Protein AF-M4BHN6-F1 (afdb_monomer)

Foldseek 3Di:
DCVVVVVVVPDDDDDDDDDDDDDDDPPPDPPPCDPVNVVVVVVVVVVVVVVVVPPPDDLVVVLVLLVQLVVLLVLLVVQCVVPVPPCVRSVVSVVSNVVSVVVCVVVVVPVVCVVSVVVSVSVVSVD

Nearest PDB structures (foldseek):
  4cb9-assembly1_A  TM=8.812E-01  e=2.058E-02  Homo sapiens

Sequence (127 aa):
MESHFERVLAAPVAAKRPAASTLAPLAAKQPRVSSKAIAAKISAVVDGAEEQEGDALDARSLKSMANSLLKEVQRNALDREKHADDPLKFLESELALNLQLERWQQVAAKPELFGVMMELQTFSLLC

Organism: Hyaloperonospora arabidopsidis (strain Emoy2) (NCBI:txid559515)

pLDDT: mean 74.32, std 20.21, range [36.03, 95.38]

Secondary structure (DSSP, 8-state):
--HHHHHHHS------------------------HHHHHHHHHHHHHHHHHHHTS---HHHHHHHHHHHHHHHHHHHHHHHHTTT-HHHHHHHHHHHHHHHHHHGGGGG-GGGHHHHHHTTTHHHH-

Structure (mmCIF, N/CA/C/O backbone):
data_AF-M4BHN6-F1
#
_entry.id   AF-M4BHN6-F1
#
loop_
_atom_site.group_PDB
_atom_site.id
_atom_site.type_symbol
_atom_site.label_atom_id
_atom_site.label_alt_id
_atom_site.label_comp_id
_atom_site.label_asym_id
_atom_site.label_entity_id
_atom_site.label_seq_id
_atom_site.pdbx_PDB_ins_code
_atom_site.Cartn_x
_atom_site.Cartn_y
_atom_site.Cartn_z
_atom_site.occupancy
_atom_site.B_iso_or_equiv
_atom_site.auth_seq_id
_atom_site.auth_comp_id
_atom_site.auth_asym_id
_atom_site.auth_atom_id
_atom_site.pdbx_PDB_model_num
ATOM 1 N N . MET A 1 1 ? 53.047 -27.800 7.309 1.00 56.94 1 MET A N 1
ATOM 2 C CA . MET A 1 1 ? 53.341 -26.453 6.759 1.00 56.94 1 MET A CA 1
ATOM 3 C C . MET A 1 1 ? 53.104 -25.413 7.864 1.00 56.94 1 MET A C 1
ATOM 5 O O . MET A 1 1 ? 52.568 -24.349 7.601 1.00 56.94 1 MET A O 1
ATOM 9 N N . GLU A 1 2 ? 53.510 -25.712 9.109 1.00 56.59 2 GLU A N 1
ATOM 10 C CA . GLU A 1 2 ? 53.208 -24.897 10.303 1.00 56.59 2 GLU A CA 1
ATOM 11 C C . GLU A 1 2 ? 54.453 -24.291 10.985 1.00 56.59 2 GLU A C 1
ATOM 13 O O . GLU A 1 2 ? 54.331 -23.442 11.861 1.00 56.59 2 GLU A O 1
ATOM 18 N N . SER A 1 3 ? 55.669 -24.637 10.555 1.00 56.50 3 SER A N 1
ATOM 19 C CA . SER A 1 3 ? 56.920 -24.197 11.202 1.00 56.50 3 SER A CA 1
ATOM 20 C C . SER A 1 3 ? 57.285 -22.723 10.974 1.00 56.50 3 SER A C 1
ATOM 22 O O . SER A 1 3 ? 58.109 -22.168 11.700 1.00 56.50 3 SER A O 1
ATOM 24 N N . HIS A 1 4 ? 56.682 -22.063 9.983 1.00 57.81 4 HIS A N 1
ATOM 25 C CA . HIS A 1 4 ? 56.886 -20.631 9.744 1.00 57.81 4 HIS A CA 1
ATOM 26 C C . HIS A 1 4 ? 56.031 -19.762 10.680 1.00 57.81 4 HIS A C 1
ATOM 28 O O . HIS A 1 4 ? 56.466 -18.691 11.097 1.00 57.81 4 HIS A O 1
ATOM 34 N N . PHE A 1 5 ? 54.832 -20.227 11.043 1.00 54.47 5 PHE A N 1
ATOM 35 C CA . PHE A 1 5 ? 53.883 -19.451 11.844 1.00 54.47 5 PHE A CA 1
ATOM 36 C C . PHE A 1 5 ? 54.288 -19.373 13.319 1.00 54.47 5 PHE A C 1
ATOM 38 O O . PHE A 1 5 ? 54.205 -18.299 13.912 1.00 54.47 5 PHE A O 1
ATOM 45 N N . GLU A 1 6 ? 54.840 -20.446 13.893 1.00 60.78 6 GLU A N 1
ATOM 46 C CA . GLU A 1 6 ? 55.351 -20.398 15.272 1.00 60.78 6 GLU A CA 1
ATOM 47 C C . GLU A 1 6 ? 56.575 -19.484 15.423 1.00 60.78 6 GLU A C 1
AT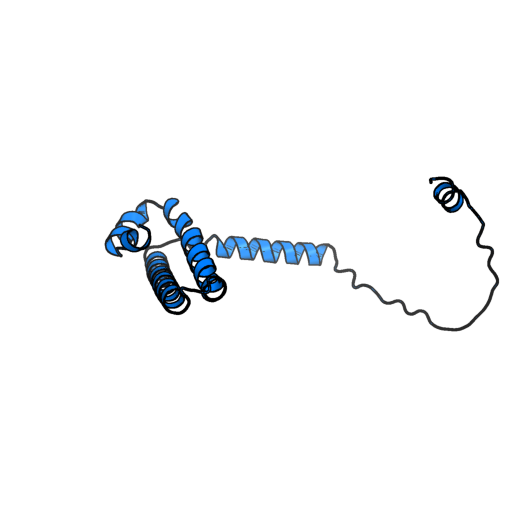OM 49 O O . GLU A 1 6 ? 56.749 -18.820 16.445 1.00 60.78 6 GLU A O 1
ATOM 54 N N . ARG A 1 7 ? 57.387 -19.357 14.367 1.00 58.00 7 ARG A N 1
ATOM 55 C CA . ARG A 1 7 ? 58.572 -18.489 14.357 1.00 58.00 7 ARG A CA 1
ATOM 56 C C . ARG A 1 7 ? 58.227 -16.996 14.361 1.00 58.00 7 ARG A C 1
ATOM 58 O O . ARG A 1 7 ? 59.039 -16.192 14.809 1.00 58.00 7 ARG A O 1
ATOM 65 N N . VAL A 1 8 ? 57.033 -16.630 13.891 1.00 58.69 8 VAL A N 1
ATOM 66 C CA . VAL A 1 8 ? 56.526 -15.247 13.919 1.00 58.69 8 VAL A CA 1
ATOM 67 C C . VAL A 1 8 ? 55.900 -14.910 15.277 1.00 58.69 8 VAL A C 1
ATOM 69 O O . VAL A 1 8 ? 56.012 -13.775 15.730 1.00 58.69 8 VAL A O 1
ATOM 72 N N . LEU A 1 9 ? 55.289 -15.885 15.958 1.00 56.91 9 LEU A N 1
ATOM 73 C CA . LEU A 1 9 ? 54.601 -15.665 17.237 1.00 56.91 9 LEU A CA 1
ATOM 74 C C . LEU A 1 9 ? 55.526 -15.742 18.465 1.00 56.91 9 LEU A C 1
ATOM 76 O O . LEU A 1 9 ? 55.196 -15.184 19.508 1.00 56.91 9 LEU A O 1
ATOM 80 N N . ALA A 1 10 ? 56.691 -16.386 18.350 1.00 56.16 10 ALA A N 1
ATOM 81 C CA . ALA A 1 10 ? 57.614 -16.615 19.466 1.00 56.16 10 ALA A CA 1
ATOM 82 C C . ALA A 1 10 ? 58.798 -15.626 19.560 1.00 56.16 10 ALA A C 1
ATOM 84 O O . ALA A 1 10 ? 59.755 -15.900 20.283 1.00 56.16 10 ALA A O 1
ATOM 85 N N . ALA A 1 11 ? 58.779 -14.488 18.855 1.00 45.50 11 ALA A N 1
ATOM 86 C CA . ALA A 1 11 ? 59.871 -13.506 18.889 1.00 45.50 11 ALA A CA 1
ATOM 87 C C . ALA A 1 11 ? 59.534 -12.263 19.748 1.00 45.50 11 ALA A C 1
ATOM 89 O O . ALA A 1 11 ? 58.906 -11.328 19.250 1.00 45.50 11 ALA A O 1
ATOM 90 N N . PRO A 1 12 ? 59.981 -12.189 21.019 1.00 50.91 12 PRO A N 1
ATOM 91 C CA . PRO A 1 12 ? 59.943 -10.968 21.815 1.00 50.91 12 PRO A CA 1
ATOM 92 C C . PRO A 1 12 ? 61.301 -10.255 21.766 1.00 50.91 12 PRO A C 1
ATOM 94 O O . PRO A 1 12 ? 62.272 -10.737 22.343 1.00 50.91 12 PRO A O 1
ATOM 97 N N . VAL A 1 13 ? 61.393 -9.077 21.136 1.00 45.00 13 VAL A N 1
ATOM 98 C CA . VAL A 1 13 ? 62.582 -8.215 21.285 1.00 45.00 13 VAL A CA 1
ATOM 99 C C . VAL A 1 13 ? 62.195 -6.739 21.394 1.00 45.00 13 VAL A C 1
ATOM 101 O O . VAL A 1 13 ? 61.989 -6.032 20.414 1.00 45.00 13 VAL A O 1
ATOM 104 N N . ALA A 1 14 ? 62.102 -6.309 22.653 1.00 43.28 14 ALA A N 1
ATOM 105 C CA . ALA A 1 14 ? 62.725 -5.109 23.210 1.00 43.28 14 ALA A CA 1
ATOM 106 C C . ALA A 1 14 ? 62.988 -3.928 22.250 1.00 43.28 14 ALA A C 1
ATOM 108 O O . ALA A 1 14 ? 64.061 -3.802 21.660 1.00 43.28 14 ALA A O 1
ATOM 109 N N . ALA A 1 15 ? 62.060 -2.970 22.215 1.00 40.53 15 ALA A N 1
ATOM 110 C CA . ALA A 1 15 ? 62.299 -1.654 21.629 1.00 40.53 15 ALA A CA 1
ATOM 111 C C . ALA A 1 15 ? 63.081 -0.761 22.614 1.00 40.53 15 ALA A C 1
ATOM 113 O O . ALA A 1 15 ? 62.519 -0.159 23.531 1.00 40.53 15 ALA A O 1
ATOM 114 N N . LYS A 1 16 ? 64.401 -0.673 22.419 1.00 37.72 16 LYS A N 1
ATOM 115 C CA . LYS A 1 16 ? 65.286 0.296 23.080 1.00 37.72 16 LYS A CA 1
ATOM 116 C C . LYS A 1 16 ? 65.378 1.566 22.219 1.00 37.72 16 LYS A C 1
ATOM 118 O O . LYS A 1 16 ? 65.781 1.501 21.064 1.00 37.72 16 LYS A O 1
ATOM 123 N N . ARG A 1 17 ? 64.972 2.710 22.788 1.00 36.38 17 ARG A N 1
ATOM 124 C CA . ARG A 1 17 ? 65.060 4.066 22.198 1.00 36.38 17 ARG A CA 1
ATOM 125 C C . ARG A 1 17 ? 66.496 4.437 21.791 1.00 36.38 17 ARG A C 1
ATOM 127 O O . ARG A 1 17 ? 67.427 4.101 22.524 1.00 36.38 17 ARG A O 1
ATOM 134 N N . PRO A 1 18 ? 66.632 5.315 20.785 1.00 42.06 18 PRO A N 1
ATOM 135 C CA . PRO A 1 18 ? 67.397 6.542 21.004 1.00 42.06 18 PRO A CA 1
ATOM 136 C C . PRO A 1 18 ? 66.629 7.823 20.619 1.00 42.06 18 PRO A C 1
ATOM 138 O O . PRO A 1 18 ? 65.726 7.820 19.787 1.00 42.06 18 PRO A O 1
ATOM 141 N N . ALA A 1 19 ? 66.992 8.908 21.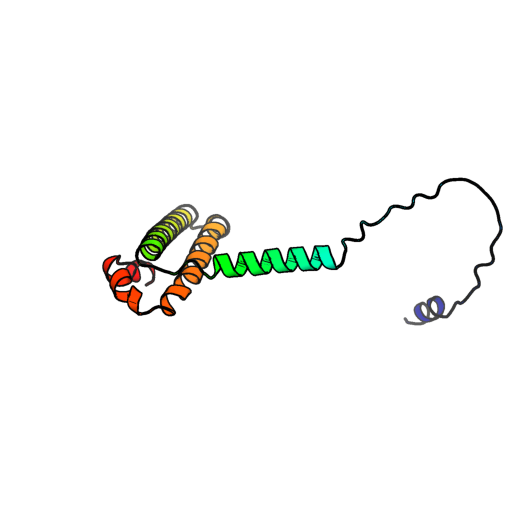309 1.00 36.91 19 ALA A N 1
ATOM 142 C CA . ALA A 1 19 ? 66.597 10.305 21.093 1.00 36.91 19 ALA A CA 1
ATOM 143 C C . ALA A 1 19 ? 67.170 10.846 19.753 1.00 36.91 19 ALA A C 1
ATOM 145 O O . ALA A 1 19 ? 68.067 10.222 19.205 1.00 36.91 19 ALA A O 1
ATOM 146 N N . ALA A 1 20 ? 66.782 11.973 19.148 1.00 36.03 20 ALA A N 1
ATOM 147 C CA . ALA A 1 20 ? 66.006 13.142 19.545 1.00 36.03 20 ALA A CA 1
ATOM 148 C C . ALA A 1 20 ? 65.489 13.872 18.278 1.00 36.03 20 ALA A C 1
ATOM 150 O O . ALA A 1 20 ? 66.093 13.756 17.218 1.00 36.03 20 ALA A O 1
ATOM 151 N N . SER A 1 21 ? 64.443 14.687 18.465 1.00 39.38 21 SER A N 1
ATOM 152 C CA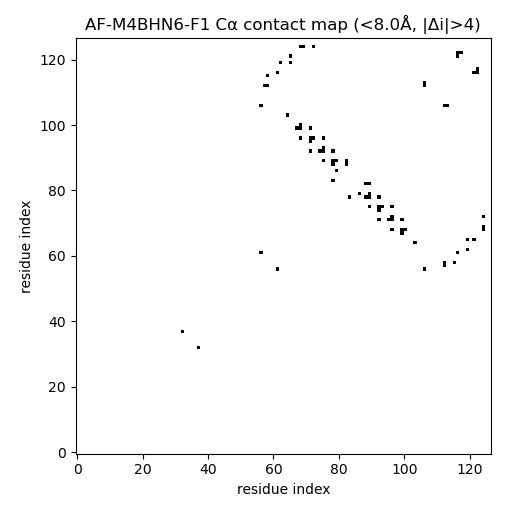 . SER A 1 21 ? 64.019 15.854 17.667 1.00 39.38 21 SER A CA 1
ATOM 153 C C . SER A 1 21 ? 63.743 15.691 16.167 1.00 39.38 21 SER A C 1
ATOM 155 O O . SER A 1 21 ? 64.665 15.595 15.364 1.00 39.38 21 SER A O 1
ATOM 157 N N . THR A 1 22 ? 62.485 15.919 15.758 1.00 36.09 22 THR A N 1
ATOM 158 C CA . THR A 1 22 ? 62.032 17.213 15.183 1.00 36.09 22 THR A CA 1
ATOM 159 C C . THR A 1 22 ? 60.574 17.099 14.669 1.00 36.09 22 THR A C 1
ATOM 161 O O . THR A 1 22 ? 60.297 16.354 13.740 1.00 36.09 22 THR A O 1
ATOM 164 N N . LEU A 1 23 ? 59.686 17.901 15.283 1.00 38.38 23 LEU A N 1
ATOM 165 C CA . LEU A 1 23 ? 58.394 18.457 14.813 1.00 38.38 23 LEU A CA 1
ATOM 166 C C . LEU A 1 23 ? 57.051 17.680 14.904 1.00 38.38 23 LEU A C 1
ATOM 168 O O . LEU A 1 23 ? 56.817 16.669 14.257 1.00 38.38 23 LEU A O 1
ATOM 172 N N . ALA A 1 24 ? 56.130 18.375 15.597 1.00 46.53 24 ALA A N 1
ATOM 173 C CA . ALA A 1 24 ? 54.665 18.442 15.468 1.00 46.53 24 ALA A CA 1
ATOM 174 C C . ALA A 1 24 ? 53.781 17.409 16.213 1.00 46.53 24 ALA A C 1
ATOM 176 O O . ALA A 1 24 ? 53.713 16.244 15.828 1.00 46.53 24 ALA A O 1
ATOM 177 N N . PRO A 1 25 ? 52.978 17.840 17.213 1.00 40.31 25 PRO A N 1
ATOM 178 C CA . PRO A 1 25 ? 51.873 17.045 17.725 1.00 40.31 25 PRO A CA 1
ATOM 179 C C . PRO A 1 25 ? 50.614 17.328 16.892 1.00 40.31 25 PRO A C 1
ATOM 181 O O . PRO A 1 25 ? 49.871 18.270 17.168 1.00 40.31 25 PRO A O 1
ATOM 184 N N . LEU A 1 26 ? 50.328 16.498 15.886 1.00 40.47 26 LEU A N 1
ATOM 185 C CA . LEU A 1 26 ? 48.987 16.445 15.294 1.00 40.47 26 LEU A CA 1
ATOM 186 C C . LEU A 1 26 ? 48.106 15.548 16.163 1.00 40.47 26 LEU A C 1
ATOM 188 O O . LEU A 1 26 ? 47.822 14.393 15.858 1.00 40.47 26 LEU A O 1
ATOM 192 N N . ALA A 1 27 ? 47.675 16.122 17.286 1.00 45.75 27 ALA A N 1
ATOM 193 C CA . ALA A 1 27 ? 46.532 15.649 18.044 1.00 45.75 27 ALA A CA 1
ATOM 194 C C . ALA A 1 27 ? 45.266 15.843 17.191 1.00 45.75 27 ALA A C 1
ATOM 196 O O . ALA A 1 27 ? 44.525 16.814 17.358 1.00 45.75 27 ALA A O 1
ATOM 197 N N . ALA A 1 28 ? 45.022 14.923 16.258 1.00 48.75 28 ALA A N 1
ATOM 198 C CA . ALA A 1 28 ? 43.737 14.803 15.588 1.00 48.75 28 ALA A CA 1
ATOM 199 C C . ALA A 1 28 ? 42.740 14.231 16.601 1.00 48.75 28 ALA A C 1
ATOM 201 O O . ALA A 1 28 ? 42.581 13.023 16.770 1.00 48.75 28 ALA A O 1
ATOM 202 N N . LYS A 1 29 ? 42.127 15.150 17.348 1.00 45.69 29 LYS A N 1
ATOM 203 C CA . LYS A 1 29 ? 40.996 14.913 18.236 1.00 45.69 29 LYS A CA 1
ATOM 204 C C . LYS A 1 29 ? 39.911 14.195 17.433 1.00 45.69 29 LYS A C 1
ATOM 206 O O . LYS A 1 29 ? 39.184 14.836 16.680 1.00 45.69 29 LYS A O 1
ATOM 211 N N . GLN A 1 30 ? 39.773 12.882 17.610 1.00 50.81 30 GLN A N 1
ATOM 212 C CA . GLN A 1 30 ? 38.486 12.251 17.347 1.00 50.81 30 GLN A CA 1
ATOM 213 C C . GLN A 1 30 ? 37.457 13.015 18.189 1.00 50.81 30 GLN A C 1
ATOM 215 O O . GLN A 1 30 ? 37.685 13.177 19.397 1.00 50.81 30 GLN A O 1
ATOM 220 N N . PRO A 1 31 ? 36.373 13.550 17.601 1.00 44.66 31 PRO A N 1
ATOM 221 C CA . PRO A 1 31 ? 35.333 14.156 18.402 1.00 44.66 31 PRO A CA 1
ATOM 222 C C . PRO A 1 31 ? 34.792 13.041 19.291 1.00 44.66 31 PRO A C 1
ATOM 224 O O . PRO A 1 31 ? 34.163 12.100 18.812 1.00 44.66 31 PRO A O 1
ATOM 227 N N . ARG A 1 32 ? 35.088 13.118 20.594 1.00 51.09 32 ARG A N 1
ATOM 228 C CA . ARG A 1 32 ? 34.364 12.372 21.619 1.00 51.09 32 ARG A CA 1
ATOM 229 C C . ARG A 1 32 ? 32.922 12.843 21.515 1.00 51.09 32 ARG A C 1
ATOM 231 O O . ARG A 1 32 ? 32.540 13.818 22.158 1.00 51.09 32 ARG A O 1
ATOM 238 N N . VAL A 1 33 ? 32.146 12.197 20.652 1.00 54.28 33 VAL A N 1
ATOM 239 C CA . VAL A 1 33 ? 30.695 12.305 20.677 1.00 54.28 33 VAL A CA 1
ATOM 240 C C . VAL A 1 33 ? 30.341 11.805 22.067 1.00 54.28 33 VAL A C 1
ATOM 242 O O . VAL A 1 33 ? 30.598 10.648 22.399 1.00 54.28 33 VAL A O 1
ATOM 245 N N . SER A 1 34 ? 29.942 12.724 22.946 1.00 62.06 34 SER A N 1
ATOM 246 C CA . SER A 1 34 ? 29.674 12.381 24.335 1.00 62.06 34 SER A CA 1
ATOM 247 C C . SER A 1 34 ? 28.634 11.264 24.344 1.00 62.06 34 SER A C 1
ATOM 249 O O . SER A 1 34 ? 27.699 11.282 23.543 1.00 62.06 34 SER A O 1
ATOM 251 N N . SER A 1 35 ? 28.780 10.280 25.230 1.00 63.75 35 SER A N 1
ATOM 252 C CA . SER A 1 35 ? 27.782 9.212 25.392 1.00 63.75 35 SER A CA 1
ATOM 253 C C . SER A 1 35 ? 26.368 9.785 25.549 1.00 63.75 35 SER A C 1
ATOM 255 O O . SER A 1 35 ? 25.409 9.226 25.032 1.00 63.75 35 SER A O 1
ATOM 257 N N . LYS A 1 36 ? 26.263 10.973 26.156 1.00 65.56 36 LYS A N 1
ATOM 258 C CA . LYS A 1 36 ? 25.044 11.778 26.262 1.00 65.56 36 LYS A CA 1
ATOM 259 C C . LYS A 1 36 ? 24.486 12.252 24.911 1.00 65.56 36 LYS A C 1
ATOM 261 O O . LYS A 1 36 ? 23.277 12.242 24.735 1.00 65.56 36 LYS A O 1
ATOM 266 N N . ALA A 1 37 ? 25.330 12.646 23.957 1.00 65.44 37 ALA A N 1
ATOM 267 C CA . ALA A 1 37 ? 24.906 13.021 22.605 1.00 65.44 37 ALA A CA 1
ATOM 268 C C . ALA A 1 37 ? 24.496 11.807 21.756 1.00 65.44 37 ALA A C 1
ATOM 270 O O . ALA A 1 37 ? 23.635 11.936 20.893 1.00 65.44 37 ALA A O 1
ATOM 271 N N . ILE A 1 38 ? 25.083 10.632 22.004 1.00 69.44 38 ILE A N 1
ATOM 272 C CA . ILE A 1 38 ? 24.642 9.376 21.378 1.00 69.44 38 ILE A CA 1
ATOM 273 C C . ILE A 1 38 ? 23.297 8.947 21.973 1.00 69.44 38 ILE A C 1
ATOM 275 O O . ILE A 1 38 ? 22.375 8.671 21.218 1.00 69.44 38 ILE A O 1
ATOM 279 N N . ALA A 1 39 ? 23.146 8.989 23.300 1.00 70.19 39 ALA A N 1
ATOM 280 C CA . ALA A 1 39 ? 21.878 8.714 23.973 1.00 70.19 39 ALA A CA 1
ATOM 281 C C . ALA A 1 39 ? 20.765 9.665 23.508 1.00 70.19 39 ALA A C 1
ATOM 283 O O . ALA A 1 39 ? 19.684 9.204 23.183 1.00 70.19 39 ALA A O 1
ATOM 284 N N . ALA A 1 40 ? 21.050 10.964 23.370 1.00 72.00 40 ALA A N 1
ATOM 285 C CA . ALA A 1 40 ? 20.084 11.936 22.856 1.00 72.00 40 ALA A CA 1
ATOM 286 C C . ALA A 1 40 ? 19.678 11.669 21.396 1.00 72.00 40 ALA A C 1
ATOM 288 O O . ALA A 1 40 ? 18.526 11.878 21.037 1.00 72.00 40 ALA A O 1
ATOM 289 N N . LYS A 1 41 ? 20.603 11.190 20.553 1.00 75.25 41 LYS A N 1
ATOM 290 C CA . LYS A 1 41 ? 20.281 10.778 19.178 1.00 75.25 41 LYS A CA 1
ATOM 291 C C . LYS A 1 41 ? 19.464 9.491 19.139 1.00 75.25 41 LYS A C 1
ATOM 293 O O . LYS A 1 41 ? 18.574 9.387 18.312 1.00 75.25 41 LYS A O 1
ATOM 298 N N . ILE A 1 42 ? 19.761 8.534 20.019 1.00 73.19 42 ILE A N 1
ATOM 299 C CA . ILE A 1 42 ? 18.980 7.300 20.146 1.00 73.19 42 ILE A CA 1
ATOM 300 C C . ILE A 1 42 ? 17.566 7.634 20.631 1.00 73.19 42 ILE A C 1
ATOM 302 O O . ILE A 1 42 ? 16.619 7.193 20.000 1.00 73.19 42 ILE A O 1
ATOM 306 N N . SER A 1 43 ? 17.416 8.470 21.663 1.00 71.38 43 SER A N 1
ATOM 307 C CA . SER A 1 43 ? 16.106 8.952 22.120 1.00 71.38 43 SER A CA 1
ATOM 308 C C . SER A 1 43 ? 15.352 9.674 21.009 1.00 71.38 43 SER A C 1
ATOM 310 O O . SER A 1 43 ? 14.225 9.311 20.741 1.00 71.38 43 SER A O 1
ATOM 312 N N . ALA A 1 44 ? 15.988 10.584 20.265 1.00 76.50 44 ALA A N 1
ATOM 313 C CA . ALA A 1 44 ? 15.323 11.270 19.154 1.00 76.50 44 ALA A CA 1
ATOM 314 C C . ALA A 1 44 ? 14.861 10.324 18.025 1.00 76.50 44 ALA A C 1
ATOM 316 O O . ALA A 1 44 ? 13.868 10.600 17.362 1.00 76.50 44 ALA A O 1
ATOM 317 N N . VAL A 1 45 ? 15.579 9.220 17.788 1.00 72.06 45 VAL A N 1
ATOM 318 C CA . VAL A 1 45 ? 15.169 8.193 16.815 1.00 72.06 45 VAL A CA 1
ATOM 319 C C . VAL A 1 45 ? 14.029 7.330 17.363 1.00 72.06 45 VAL A C 1
ATOM 321 O O . VAL A 1 45 ? 13.144 6.969 16.598 1.00 72.06 45 VAL A O 1
ATOM 324 N N . VAL A 1 46 ? 14.033 7.017 18.661 1.00 69.94 46 VAL A N 1
ATOM 325 C CA . VAL A 1 46 ? 12.957 6.263 19.327 1.00 69.94 46 VAL A CA 1
ATOM 326 C C . VAL A 1 46 ? 11.680 7.102 19.417 1.00 69.94 46 VAL A C 1
ATOM 328 O O . VAL A 1 46 ? 10.630 6.636 18.997 1.00 69.94 46 VAL A O 1
ATOM 331 N N . ASP A 1 47 ? 11.782 8.361 19.839 1.00 63.41 47 ASP A N 1
ATOM 332 C CA . ASP A 1 47 ? 10.653 9.293 19.928 1.00 63.41 47 ASP A CA 1
ATOM 333 C C . ASP A 1 47 ? 10.031 9.539 18.537 1.00 63.41 47 ASP A C 1
ATOM 335 O O . ASP A 1 47 ? 8.813 9.542 18.381 1.00 63.41 47 ASP A O 1
ATOM 339 N N . GLY A 1 48 ? 10.860 9.659 17.490 1.00 57.03 48 GLY A N 1
ATOM 340 C CA . GLY A 1 48 ? 10.377 9.758 16.109 1.00 57.03 48 GLY A CA 1
ATOM 341 C C . GLY A 1 48 ? 9.761 8.462 15.563 1.00 57.03 48 GLY A C 1
ATOM 342 O O . GLY A 1 48 ? 8.922 8.518 14.666 1.00 57.03 48 GLY A O 1
ATOM 343 N N . ALA A 1 49 ? 10.151 7.297 16.091 1.00 53.03 49 ALA A N 1
ATOM 344 C CA . ALA A 1 49 ? 9.545 6.017 15.729 1.00 53.03 49 ALA A CA 1
ATOM 345 C C . ALA A 1 49 ? 8.160 5.849 16.376 1.00 53.03 49 ALA A C 1
ATOM 347 O O . ALA A 1 49 ? 7.235 5.397 15.703 1.00 53.03 49 ALA A O 1
ATOM 348 N N . GLU A 1 50 ? 7.988 6.289 17.626 1.00 48.47 50 GLU A N 1
ATOM 349 C CA . GLU A 1 50 ? 6.690 6.286 18.316 1.00 48.47 50 GLU A CA 1
ATOM 350 C C . GLU A 1 50 ? 5.683 7.254 17.665 1.00 48.47 50 GLU A C 1
ATOM 352 O O . GLU A 1 50 ? 4.502 6.927 17.534 1.00 48.47 50 GLU A O 1
ATOM 357 N N . GLU A 1 51 ? 6.133 8.411 17.161 1.00 48.75 51 GLU A N 1
ATOM 358 C CA . GLU A 1 51 ? 5.279 9.326 16.383 1.00 48.75 51 GLU A CA 1
ATOM 359 C C . GLU A 1 51 ? 4.830 8.726 15.036 1.00 48.75 51 GLU A C 1
ATOM 361 O O . GLU A 1 51 ? 3.750 9.053 14.540 1.00 48.75 51 GLU A O 1
ATOM 366 N N . GLN A 1 52 ? 5.621 7.822 14.448 1.00 45.38 52 GLN A N 1
ATOM 367 C CA . GLN A 1 52 ? 5.303 7.172 13.173 1.00 45.38 52 GLN A CA 1
ATOM 368 C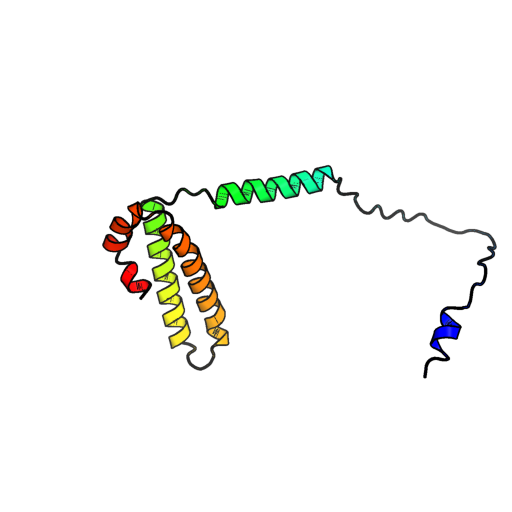 C . GLN A 1 52 ? 4.434 5.908 13.342 1.00 45.38 52 GLN A C 1
ATOM 370 O O . GLN A 1 52 ? 3.655 5.581 12.446 1.00 45.38 52 GLN A O 1
ATOM 375 N N . GLU A 1 53 ? 4.516 5.232 14.493 1.00 42.53 53 GLU A N 1
ATOM 376 C CA . GLU A 1 53 ? 3.617 4.134 14.899 1.00 42.53 53 GLU A CA 1
ATOM 377 C C . GLU A 1 53 ? 2.228 4.625 15.355 1.00 42.53 53 GLU A C 1
ATOM 379 O O . GLU A 1 53 ? 1.290 3.836 15.481 1.00 42.53 53 GLU A O 1
ATOM 384 N N . GLY A 1 54 ? 2.086 5.934 15.580 1.00 44.81 54 GLY A N 1
ATOM 385 C CA . GLY A 1 54 ? 0.923 6.554 16.208 1.00 44.81 54 GLY A CA 1
ATOM 386 C C . GLY A 1 54 ? 0.027 7.401 15.305 1.00 44.81 54 GLY A C 1
ATOM 387 O O . GLY A 1 54 ? -0.843 8.086 15.847 1.00 44.81 54 GLY A O 1
ATOM 388 N N . ASP A 1 55 ? 0.174 7.388 13.972 1.00 52.84 55 ASP A N 1
ATOM 389 C CA . ASP A 1 55 ? -0.864 7.985 13.118 1.00 52.84 55 ASP A CA 1
ATOM 390 C C . ASP A 1 55 ? -2.100 7.097 13.257 1.00 52.84 55 ASP A C 1
ATOM 392 O O . ASP A 1 55 ? -2.186 6.006 12.688 1.00 52.84 55 ASP A O 1
ATOM 396 N N . ALA A 1 56 ? -3.001 7.495 14.155 1.00 66.31 56 ALA A N 1
ATOM 397 C CA . ALA A 1 56 ? -4.157 6.714 14.533 1.00 66.31 56 ALA A CA 1
ATOM 398 C C . ALA A 1 56 ? -4.940 6.379 13.264 1.00 66.31 56 ALA A C 1
ATOM 400 O O . ALA A 1 56 ? -5.670 7.222 12.758 1.00 66.31 56 ALA A O 1
ATOM 401 N N . LEU A 1 57 ? -4.775 5.146 12.762 1.00 79.88 57 LEU A N 1
ATOM 402 C CA . LEU A 1 57 ? -5.499 4.670 11.585 1.00 79.88 57 LEU A CA 1
ATOM 403 C C . LEU A 1 57 ? -6.978 4.980 11.772 1.00 79.88 57 LEU A C 1
ATOM 405 O O . LEU A 1 57 ? -7.618 4.451 12.687 1.00 79.88 57 LEU A O 1
ATOM 409 N N . ASP A 1 58 ? -7.454 5.879 10.931 1.00 84.25 58 ASP A N 1
ATOM 410 C CA . ASP A 1 58 ? -8.784 6.457 10.903 1.00 84.25 58 ASP A CA 1
ATOM 411 C C . ASP A 1 58 ? -9.365 6.278 9.493 1.00 84.25 58 ASP A C 1
ATOM 413 O O . ASP A 1 58 ? -8.679 5.901 8.539 1.00 84.25 58 ASP A O 1
ATOM 417 N N . ALA A 1 59 ? -10.659 6.548 9.322 1.00 85.06 59 ALA A N 1
ATOM 418 C CA . ALA A 1 59 ? -11.311 6.358 8.025 1.00 85.06 59 ALA A CA 1
ATOM 419 C C . ALA A 1 59 ? -10.672 7.210 6.904 1.00 85.06 59 ALA A C 1
ATOM 421 O O . ALA A 1 59 ? -10.684 6.827 5.730 1.00 85.06 59 ALA A O 1
ATOM 422 N N . ARG A 1 60 ? -10.089 8.368 7.247 1.00 88.12 60 ARG A N 1
ATOM 423 C CA . ARG A 1 60 ? -9.461 9.277 6.283 1.00 88.12 60 ARG A CA 1
ATOM 424 C C . ARG A 1 60 ? -8.097 8.766 5.818 1.00 88.12 60 ARG A C 1
ATOM 426 O O . ARG A 1 60 ? -7.847 8.736 4.610 1.00 88.12 60 ARG A O 1
ATOM 433 N N . SER A 1 61 ? -7.231 8.368 6.743 1.00 88.88 61 SER A N 1
ATOM 434 C CA . SER A 1 61 ? -5.934 7.751 6.453 1.00 88.88 61 SER A CA 1
ATOM 435 C C . SER A 1 61 ? -6.118 6.430 5.714 1.00 88.88 61 SER A C 1
ATOM 437 O O . SER A 1 61 ? -5.416 6.213 4.728 1.00 88.88 61 SER A O 1
ATOM 439 N N . LEU A 1 62 ? -7.136 5.627 6.050 1.00 90.31 62 LEU A N 1
ATOM 440 C CA . LEU A 1 62 ? -7.473 4.411 5.303 1.00 90.31 62 LEU A CA 1
ATOM 441 C C . LEU A 1 62 ? -7.812 4.715 3.839 1.00 90.31 62 LEU A C 1
ATOM 443 O O . LEU A 1 62 ? -7.311 4.056 2.929 1.00 90.31 62 LEU A O 1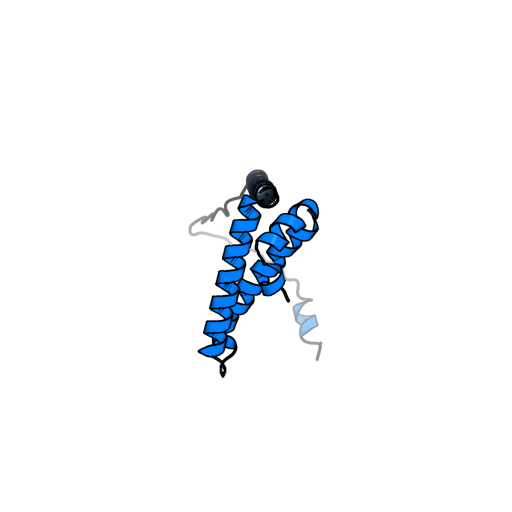
ATOM 447 N N . LYS A 1 63 ? -8.600 5.764 3.578 1.00 90.94 63 LYS A N 1
ATOM 448 C CA . LYS A 1 63 ? -8.874 6.210 2.205 1.00 90.94 63 LYS A CA 1
ATOM 449 C C . LYS A 1 63 ? -7.602 6.670 1.485 1.00 90.94 63 LYS A C 1
ATOM 451 O O . LYS A 1 63 ? -7.440 6.413 0.292 1.00 90.94 63 LYS A O 1
ATOM 456 N N . SER A 1 64 ? -6.686 7.343 2.177 1.00 91.81 64 SER A N 1
ATOM 457 C CA . SER A 1 64 ? -5.381 7.717 1.611 1.00 91.81 64 SER A CA 1
ATOM 458 C C . SER A 1 64 ? -4.529 6.486 1.271 1.00 91.81 64 SER A C 1
ATOM 460 O O . SER A 1 64 ? -3.971 6.395 0.173 1.00 91.81 64 SER A O 1
ATOM 462 N N . MET A 1 65 ? -4.496 5.499 2.170 1.00 91.81 65 MET A N 1
ATOM 463 C CA . MET A 1 65 ? -3.822 4.216 1.967 1.00 91.81 65 MET A CA 1
ATOM 464 C C . MET A 1 65 ? -4.420 3.446 0.786 1.00 91.81 65 MET A C 1
ATOM 466 O O . MET A 1 65 ? -3.669 2.889 -0.008 1.00 91.81 65 MET A O 1
ATOM 470 N N . ALA A 1 66 ? -5.746 3.479 0.612 1.00 92.25 66 ALA A N 1
ATOM 471 C CA . ALA A 1 66 ? -6.452 2.827 -0.499 1.00 92.25 66 ALA A CA 1
ATOM 472 C C . ALA A 1 66 ? -6.038 3.405 -1.848 1.00 92.25 66 ALA A C 1
ATOM 474 O O . ALA A 1 66 ? -5.667 2.675 -2.764 1.00 92.25 66 ALA A O 1
ATOM 475 N N . ASN A 1 67 ? -6.025 4.733 -1.946 1.00 92.69 67 ASN A N 1
ATOM 476 C CA . ASN A 1 67 ? -5.581 5.415 -3.156 1.00 92.69 67 ASN A CA 1
ATOM 477 C C . ASN A 1 67 ? -4.090 5.191 -3.440 1.00 92.69 67 ASN A C 1
ATOM 479 O O . ASN A 1 67 ? -3.694 5.138 -4.601 1.00 92.69 67 ASN A O 1
ATOM 483 N N . SER A 1 68 ? -3.262 5.081 -2.400 1.00 92.94 68 SER A N 1
ATOM 484 C CA . SER A 1 68 ? -1.829 4.808 -2.560 1.00 92.94 68 SER A CA 1
ATOM 485 C C . SER A 1 68 ? -1.590 3.385 -3.062 1.00 92.94 68 SER A C 1
ATOM 487 O O . SER A 1 68 ? -0.855 3.205 -4.027 1.00 92.94 68 SER A O 1
ATOM 489 N N . LEU A 1 69 ? -2.281 2.394 -2.487 1.00 93.38 69 LEU A N 1
ATOM 490 C CA . LEU A 1 69 ? -2.233 1.007 -2.949 1.00 93.38 69 LEU A CA 1
ATOM 491 C C . LEU A 1 69 ? -2.677 0.894 -4.411 1.00 93.38 69 LEU A C 1
ATOM 493 O O . LEU A 1 69 ? -1.960 0.314 -5.219 1.00 93.38 69 LEU A O 1
ATOM 497 N N . LEU A 1 70 ? -3.807 1.511 -4.774 1.00 93.25 70 LEU A N 1
ATOM 498 C CA . LEU A 1 70 ? -4.307 1.505 -6.151 1.00 93.25 70 LEU A CA 1
ATOM 499 C C . LEU A 1 70 ? -3.270 2.051 -7.145 1.00 93.25 70 LEU A C 1
ATOM 501 O O . LEU A 1 70 ? -3.075 1.472 -8.211 1.00 93.25 70 LEU A O 1
ATOM 505 N N . LYS A 1 71 ? -2.591 3.150 -6.794 1.00 94.56 71 LYS A N 1
ATOM 506 C CA . LYS A 1 71 ? -1.541 3.741 -7.633 1.00 94.56 71 LYS A CA 1
ATOM 507 C C . LYS A 1 71 ? -0.354 2.803 -7.814 1.00 94.56 71 LYS A C 1
ATOM 509 O O . LYS A 1 71 ? 0.118 2.663 -8.938 1.00 94.56 71 LYS A O 1
ATOM 514 N N . GLU A 1 72 ? 0.118 2.165 -6.744 1.00 94.50 72 GLU A N 1
ATOM 515 C CA . GLU A 1 72 ? 1.246 1.233 -6.838 1.00 94.50 72 GLU A CA 1
ATOM 516 C C . GLU A 1 72 ? 0.880 -0.031 -7.621 1.00 94.50 72 GLU A C 1
ATOM 518 O O . GLU A 1 72 ? 1.669 -0.460 -8.455 1.00 94.50 72 GLU A O 1
ATOM 523 N N . VAL A 1 73 ? -0.335 -0.570 -7.453 1.00 94.44 73 VAL A N 1
ATOM 524 C CA . VAL A 1 73 ? -0.836 -1.698 -8.262 1.00 94.44 73 VAL A CA 1
ATOM 525 C C . VAL A 1 73 ? -0.857 -1.331 -9.747 1.00 94.44 73 VAL A C 1
ATOM 527 O O . VAL A 1 73 ? -0.349 -2.078 -10.580 1.00 94.44 73 VAL A O 1
ATOM 530 N N . GLN A 1 74 ? -1.396 -0.159 -10.094 1.00 94.56 74 GLN A N 1
ATOM 531 C CA . GLN A 1 74 ? -1.438 0.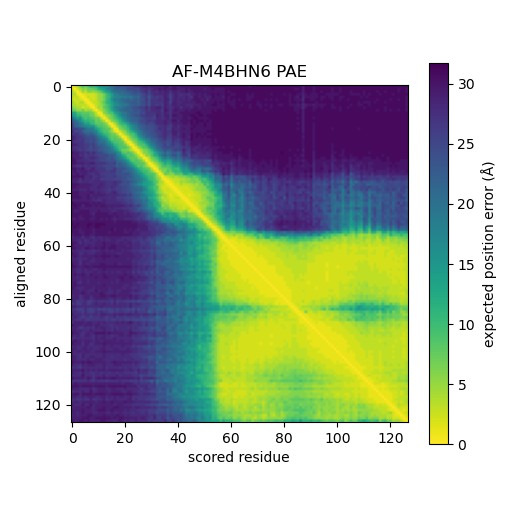312 -11.481 1.00 94.56 74 GLN A CA 1
ATOM 532 C C . GLN A 1 74 ? -0.039 0.546 -12.052 1.00 94.56 74 GLN A C 1
ATOM 534 O O . GLN A 1 74 ? 0.241 0.140 -13.179 1.00 94.56 74 GLN A O 1
ATOM 539 N N . ARG A 1 75 ? 0.852 1.181 -11.284 1.00 94.81 75 ARG A N 1
ATOM 540 C CA . ARG A 1 75 ? 2.239 1.419 -11.696 1.00 94.81 75 ARG A CA 1
ATOM 541 C C . ARG A 1 75 ? 2.972 0.104 -11.935 1.00 94.81 75 ARG A C 1
ATOM 543 O O . ARG A 1 75 ? 3.592 -0.059 -12.979 1.00 94.81 75 ARG A O 1
ATOM 550 N N . ASN A 1 76 ? 2.841 -0.841 -11.012 1.00 94.44 76 ASN A N 1
ATOM 551 C CA . ASN A 1 76 ? 3.451 -2.153 -11.130 1.00 94.44 76 ASN A CA 1
ATOM 552 C C . ASN A 1 76 ? 2.928 -2.934 -12.343 1.00 94.44 76 ASN A C 1
ATOM 554 O O . ASN A 1 76 ? 3.726 -3.463 -13.112 1.00 94.44 76 ASN A O 1
ATOM 558 N N . ALA A 1 77 ? 1.611 -2.939 -12.567 1.00 94.44 77 ALA A N 1
ATOM 559 C CA . ALA A 1 77 ? 1.011 -3.576 -13.736 1.00 94.44 77 ALA A CA 1
ATOM 560 C C . ALA A 1 77 ? 1.532 -2.972 -15.052 1.00 94.44 77 ALA A C 1
ATOM 562 O O . ALA A 1 77 ? 1.907 -3.709 -15.962 1.00 94.44 77 ALA A O 1
ATOM 563 N N . LEU A 1 78 ? 1.625 -1.640 -15.130 1.00 95.31 78 LEU A N 1
ATOM 564 C CA . LEU A 1 78 ? 2.167 -0.945 -16.300 1.00 95.31 78 LEU A CA 1
ATOM 565 C C . LEU A 1 78 ? 3.656 -1.236 -16.518 1.00 95.31 78 LEU A C 1
ATOM 567 O O . LEU A 1 78 ? 4.088 -1.387 -17.658 1.00 95.31 78 LEU A O 1
ATOM 571 N N . ASP A 1 79 ? 4.454 -1.296 -15.453 1.00 93.69 79 ASP A N 1
ATOM 572 C CA . ASP A 1 79 ? 5.887 -1.578 -15.562 1.00 93.69 79 ASP A CA 1
ATOM 573 C C . ASP A 1 79 ? 6.134 -3.040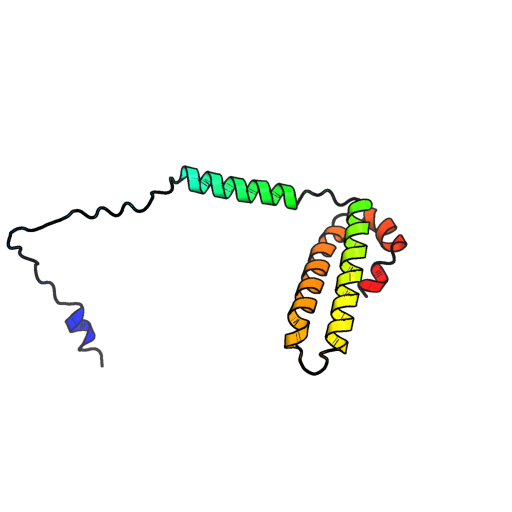 -15.965 1.00 93.69 79 ASP A C 1
ATOM 575 O O . ASP A 1 79 ? 6.997 -3.300 -16.805 1.00 93.69 79 ASP A O 1
ATOM 579 N N . ARG A 1 80 ? 5.326 -3.982 -15.456 1.00 94.06 80 ARG A N 1
ATOM 580 C CA . ARG A 1 80 ? 5.315 -5.387 -15.896 1.00 94.06 80 ARG A CA 1
ATOM 581 C C . ARG A 1 80 ? 4.934 -5.530 -17.365 1.00 94.06 80 ARG A C 1
ATOM 583 O O . ARG A 1 80 ? 5.545 -6.324 -18.069 1.00 94.06 80 ARG A O 1
ATOM 590 N N . GLU A 1 81 ? 3.958 -4.760 -17.841 1.00 93.88 81 GLU A N 1
ATOM 591 C CA . GLU A 1 81 ? 3.560 -4.765 -19.253 1.00 93.88 81 GLU A CA 1
ATOM 592 C C . GLU A 1 81 ? 4.675 -4.209 -20.152 1.00 93.88 81 GLU A C 1
ATOM 594 O O . GLU A 1 81 ? 5.007 -4.797 -21.180 1.00 93.88 81 GLU A O 1
ATOM 599 N N . LYS A 1 82 ? 5.312 -3.102 -19.747 1.00 94.75 82 LYS A N 1
ATOM 600 C CA . LYS A 1 82 ? 6.405 -2.466 -20.506 1.00 94.75 82 LYS A CA 1
ATOM 601 C C . LYS A 1 82 ? 7.700 -3.271 -20.506 1.00 94.75 82 LYS A C 1
ATOM 603 O O . LYS A 1 82 ? 8.489 -3.166 -21.446 1.00 94.75 82 LYS A O 1
ATOM 608 N N . HIS A 1 83 ? 7.967 -3.996 -19.426 1.00 93.94 83 HIS A N 1
ATOM 609 C CA . HIS A 1 83 ? 9.233 -4.679 -19.185 1.00 93.94 83 HIS A CA 1
ATOM 610 C C . HIS A 1 83 ? 9.033 -6.172 -18.902 1.00 93.94 83 HIS A C 1
ATOM 612 O O . HIS A 1 83 ? 9.724 -6.743 -18.062 1.00 93.94 83 HIS A O 1
ATOM 618 N N . ALA A 1 84 ? 8.112 -6.808 -19.633 1.00 89.38 84 ALA A N 1
ATOM 619 C CA . ALA A 1 84 ? 7.752 -8.217 -19.456 1.00 89.38 84 ALA A CA 1
ATOM 620 C C . ALA A 1 84 ? 8.956 -9.175 -19.540 1.00 89.38 84 ALA A C 1
ATOM 622 O O . ALA A 1 84 ? 9.021 -10.150 -18.795 1.00 89.38 84 ALA A O 1
ATOM 623 N N . ASP A 1 85 ? 9.929 -8.867 -20.402 1.00 92.12 85 ASP A N 1
ATOM 624 C CA . ASP A 1 85 ? 11.114 -9.704 -20.632 1.00 92.12 85 ASP A CA 1
ATOM 625 C C . ASP A 1 85 ? 12.280 -9.409 -19.670 1.00 92.12 85 ASP A C 1
ATOM 627 O O . ASP A 1 85 ? 13.288 -10.118 -19.685 1.00 92.12 85 ASP A O 1
ATOM 631 N N . ASP A 1 86 ? 12.185 -8.355 -18.851 1.00 92.38 86 ASP A N 1
ATOM 632 C CA . ASP A 1 86 ? 13.272 -7.920 -17.972 1.00 92.38 86 ASP A CA 1
ATOM 633 C C . ASP A 1 86 ? 12.766 -7.582 -16.559 1.00 92.38 86 ASP A C 1
ATOM 635 O O . ASP A 1 86 ? 12.448 -6.422 -16.263 1.00 92.38 86 ASP A O 1
ATOM 639 N N . PRO A 1 87 ? 12.724 -8.577 -15.654 1.00 90.44 87 PRO A N 1
ATOM 640 C CA . PRO A 1 87 ? 12.183 -8.403 -14.310 1.00 90.44 87 PRO A CA 1
ATOM 641 C C . PRO A 1 87 ? 12.965 -7.421 -13.438 1.00 90.44 87 PRO A C 1
ATOM 643 O O . PRO A 1 87 ? 12.419 -6.886 -12.474 1.00 90.44 87 PRO A O 1
ATOM 646 N N . LEU A 1 88 ? 14.223 -7.122 -13.776 1.00 93.44 88 LEU A N 1
ATOM 647 C CA . LEU A 1 88 ? 15.013 -6.147 -13.026 1.00 93.44 88 LEU A CA 1
ATOM 648 C C . LEU A 1 88 ? 14.501 -4.718 -13.232 1.00 93.4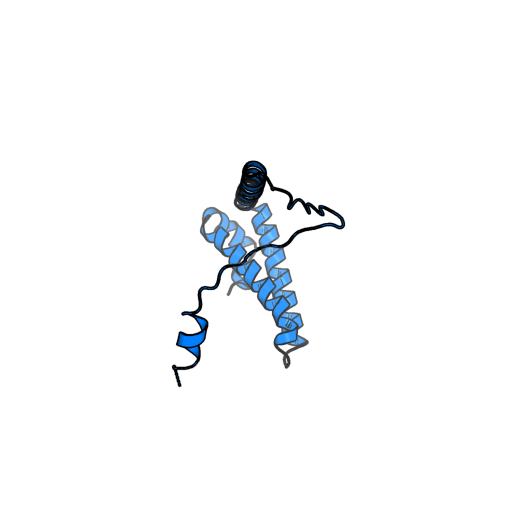4 88 LEU A C 1
ATOM 650 O O . LEU A 1 88 ? 14.659 -3.886 -12.342 1.00 93.44 88 LEU A O 1
ATOM 654 N N . LYS A 1 89 ? 13.850 -4.431 -14.368 1.00 91.50 89 LYS A N 1
ATOM 655 C CA . LYS A 1 89 ? 13.340 -3.088 -14.677 1.00 91.50 89 LYS A CA 1
ATOM 656 C C . LYS A 1 89 ? 12.087 -2.706 -13.893 1.00 91.50 89 LYS A C 1
ATOM 658 O O . LYS A 1 89 ? 11.871 -1.518 -13.683 1.00 91.50 89 LYS A O 1
ATOM 663 N N . PHE A 1 90 ? 11.274 -3.672 -13.462 1.00 94.06 90 PHE A N 1
ATOM 664 C CA . PHE A 1 90 ? 10.075 -3.407 -12.653 1.00 94.06 90 PHE A CA 1
ATOM 665 C C . PHE A 1 90 ? 10.234 -3.816 -11.178 1.00 94.06 90 PHE A C 1
ATOM 667 O O . PHE A 1 90 ? 9.319 -3.629 -10.383 1.00 94.06 90 PHE A O 1
ATOM 674 N N . LEU A 1 91 ? 11.411 -4.298 -10.764 1.00 94.25 91 LEU A N 1
ATOM 675 C CA . LEU A 1 91 ? 11.676 -4.701 -9.379 1.00 94.25 91 LEU A CA 1
ATOM 676 C C . LEU A 1 91 ? 11.443 -3.566 -8.367 1.00 94.25 91 LEU A C 1
ATOM 678 O O . LEU A 1 91 ? 10.924 -3.798 -7.278 1.00 94.25 91 LEU A O 1
ATOM 682 N N . GLU A 1 92 ? 11.784 -2.326 -8.717 1.00 93.19 92 GLU A N 1
ATOM 683 C CA . GLU A 1 92 ? 11.526 -1.172 -7.847 1.00 93.19 92 GLU A CA 1
ATOM 684 C C . GLU A 1 92 ? 10.024 -0.933 -7.631 1.00 93.19 92 GLU A C 1
ATOM 686 O O . GLU A 1 92 ? 9.610 -0.505 -6.550 1.00 93.19 92 GLU A O 1
ATOM 691 N N . SER A 1 93 ? 9.190 -1.219 -8.638 1.00 93.38 93 SER A N 1
ATOM 692 C CA . SER A 1 93 ? 7.738 -1.111 -8.498 1.00 93.38 93 SER A CA 1
ATOM 693 C C . SER A 1 93 ? 7.136 -2.266 -7.706 1.00 93.38 93 SER A C 1
ATOM 695 O O . SER A 1 93 ? 6.241 -2.022 -6.900 1.00 93.38 93 SER A O 1
ATOM 697 N N . GLU A 1 94 ? 7.686 -3.479 -7.825 1.00 94.19 94 GLU A N 1
ATOM 698 C CA . GLU A 1 94 ? 7.332 -4.612 -6.951 1.00 94.19 94 GLU A CA 1
ATOM 699 C C . GLU A 1 94 ? 7.613 -4.308 -5.485 1.00 94.19 94 GLU A C 1
ATOM 701 O O . GLU A 1 94 ? 6.755 -4.509 -4.631 1.00 94.19 94 GLU A O 1
ATOM 706 N N . LEU A 1 95 ? 8.818 -3.818 -5.181 1.00 95.38 95 LEU A N 1
ATOM 707 C CA . LEU A 1 95 ? 9.223 -3.546 -3.806 1.00 95.38 95 LEU A CA 1
ATOM 708 C C . LEU A 1 95 ? 8.364 -2.443 -3.187 1.00 95.38 95 LEU A C 1
ATOM 710 O O . LEU A 1 95 ? 7.943 -2.566 -2.039 1.00 95.38 95 LEU A O 1
ATOM 714 N N . ALA A 1 96 ? 8.053 -1.393 -3.947 1.00 93.88 96 ALA A N 1
ATOM 715 C CA . ALA A 1 96 ? 7.151 -0.342 -3.489 1.00 93.88 96 ALA A CA 1
ATOM 716 C C . ALA A 1 96 ? 5.729 -0.865 -3.224 1.00 93.88 96 ALA A C 1
ATOM 718 O O . ALA A 1 96 ? 5.130 -0.507 -2.207 1.00 93.88 96 ALA A O 1
ATOM 719 N N . LEU A 1 97 ? 5.206 -1.732 -4.099 1.00 95.00 97 LEU A N 1
ATOM 720 C CA . LEU A 1 97 ? 3.917 -2.386 -3.888 1.00 95.00 97 LEU A CA 1
ATOM 721 C C . LEU A 1 97 ? 3.949 -3.278 -2.639 1.00 95.00 97 LEU A C 1
ATOM 723 O O . LEU A 1 97 ? 3.043 -3.195 -1.813 1.00 95.00 97 LEU A O 1
ATOM 727 N N . ASN A 1 98 ? 5.011 -4.063 -2.443 1.00 94.88 98 ASN A N 1
ATOM 728 C CA . ASN A 1 98 ? 5.171 -4.911 -1.263 1.00 94.88 98 ASN A CA 1
ATOM 729 C 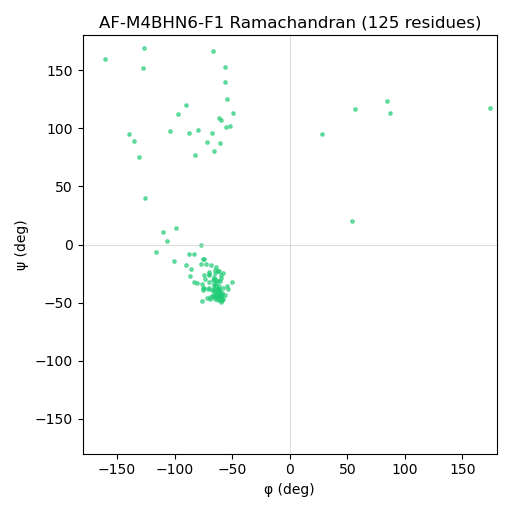C . ASN A 1 98 ? 5.210 -4.093 0.038 1.00 94.88 98 ASN A C 1
ATOM 731 O O . ASN A 1 98 ? 4.508 -4.422 0.990 1.00 94.88 98 ASN A O 1
ATOM 735 N N . LEU A 1 99 ? 5.949 -2.980 0.064 1.00 93.56 99 LEU A N 1
ATOM 736 C CA . LEU A 1 99 ? 5.976 -2.075 1.219 1.00 93.56 99 LEU A CA 1
ATOM 737 C C . LEU A 1 99 ? 4.592 -1.485 1.523 1.00 93.56 99 LEU A C 1
ATOM 739 O O . LEU A 1 99 ? 4.236 -1.304 2.689 1.00 93.56 99 LEU A O 1
ATOM 743 N N . GLN A 1 100 ? 3.780 -1.202 0.497 1.00 92.19 100 GLN A N 1
ATOM 744 C CA . GLN A 1 100 ? 2.386 -0.820 0.723 1.00 92.19 100 GLN A CA 1
ATOM 745 C C . GLN A 1 100 ? 1.581 -1.973 1.323 1.00 92.19 100 GLN A C 1
ATOM 747 O O . GLN A 1 100 ? 0.862 -1.747 2.290 1.00 92.19 100 GLN A O 1
ATOM 752 N N . LEU A 1 101 ? 1.711 -3.201 0.819 1.00 92.25 101 LEU A N 1
ATOM 753 C CA . LEU A 1 101 ? 1.001 -4.361 1.370 1.00 92.25 101 LEU A CA 1
ATOM 754 C C . LEU A 1 101 ? 1.372 -4.633 2.837 1.00 92.25 101 LEU A C 1
ATOM 756 O O . LEU A 1 101 ? 0.490 -4.886 3.655 1.00 92.25 101 LEU A O 1
ATOM 760 N N . GLU A 1 102 ? 2.648 -4.502 3.200 1.00 92.88 102 GLU A N 1
ATOM 761 C CA . GLU A 1 102 ? 3.105 -4.574 4.594 1.00 92.88 102 GLU A CA 1
ATOM 762 C C . GLU A 1 102 ? 2.469 -3.471 5.441 1.00 92.88 102 GLU A C 1
ATOM 764 O O . GLU A 1 102 ? 1.901 -3.740 6.501 1.00 92.88 102 GLU A O 1
ATOM 769 N N . ARG A 1 103 ? 2.442 -2.235 4.926 1.00 90.06 103 ARG A N 1
ATOM 770 C CA . ARG A 1 103 ? 1.730 -1.129 5.570 1.00 90.06 103 ARG A CA 1
ATOM 771 C C . ARG A 1 103 ? 0.238 -1.422 5.727 1.00 90.06 103 ARG A C 1
ATOM 773 O O . ARG A 1 103 ? -0.363 -0.864 6.629 1.00 90.06 103 ARG A O 1
ATOM 780 N N . TRP A 1 104 ? -0.390 -2.256 4.907 1.00 90.50 104 TRP A N 1
ATOM 781 C CA . TRP A 1 104 ? -1.808 -2.608 5.048 1.00 90.50 104 TRP A CA 1
ATOM 782 C C . TRP A 1 104 ? -2.089 -3.619 6.167 1.00 90.50 104 TRP A C 1
ATOM 784 O O . TRP A 1 104 ? -3.222 -3.685 6.646 1.00 90.50 104 TRP A O 1
ATOM 794 N N . GLN A 1 105 ? -1.076 -4.335 6.664 1.00 89.81 105 GLN A N 1
ATOM 795 C CA . GLN A 1 105 ? -1.238 -5.296 7.764 1.00 89.81 105 GLN A CA 1
ATOM 796 C C . GLN A 1 105 ? -1.754 -4.634 9.049 1.00 89.81 105 GLN A C 1
ATOM 798 O O . GLN A 1 105 ? -2.534 -5.237 9.781 1.00 89.81 105 GLN A O 1
ATOM 803 N N . GLN A 1 106 ? -1.407 -3.368 9.292 1.00 88.56 106 GLN A N 1
ATOM 804 C CA . GLN A 1 106 ? -1.892 -2.615 10.457 1.00 88.56 106 GLN A CA 1
ATOM 805 C C . GLN A 1 106 ? -3.420 -2.433 10.480 1.00 88.56 106 GLN A C 1
ATOM 807 O O . GLN A 1 106 ? -4.000 -2.256 11.547 1.00 88.56 106 GLN A O 1
ATOM 812 N N . VAL A 1 107 ? -4.100 -2.514 9.327 1.00 89.31 107 VAL A N 1
ATOM 813 C CA . VAL A 1 107 ? -5.571 -2.444 9.264 1.00 89.31 107 VAL A CA 1
ATOM 814 C C . VAL A 1 107 ? -6.190 -3.661 9.959 1.00 89.31 107 VAL A C 1
ATOM 816 O O . VAL A 1 107 ? -7.248 -3.543 10.571 1.00 89.31 107 VAL A O 1
ATOM 819 N N . ALA A 1 108 ? -5.503 -4.811 9.964 1.00 88.88 108 ALA A N 1
ATOM 820 C CA . ALA A 1 108 ? -5.956 -6.010 10.668 1.00 88.88 108 ALA A CA 1
ATOM 821 C C . ALA A 1 108 ? -6.005 -5.835 12.197 1.00 88.88 108 ALA A C 1
ATOM 823 O O . ALA A 1 108 ? -6.758 -6.542 12.863 1.00 88.88 108 ALA A O 1
ATOM 824 N N . ALA A 1 109 ? -5.254 -4.879 12.755 1.00 88.94 109 ALA A N 1
ATOM 825 C CA . ALA A 1 109 ? -5.308 -4.550 14.178 1.00 88.94 109 ALA A CA 1
ATOM 826 C C . ALA A 1 109 ? -6.578 -3.765 14.574 1.00 88.94 109 ALA A C 1
ATOM 828 O O . ALA A 1 109 ? -6.859 -3.640 15.764 1.00 88.94 109 ALA A O 1
ATOM 829 N N . LYS A 1 110 ? -7.341 -3.246 13.596 1.00 89.19 110 LYS A N 1
ATOM 830 C CA . LYS A 1 110 ? -8.534 -2.402 13.788 1.00 89.19 110 LYS A CA 1
ATOM 831 C C . LYS A 1 110 ? -9.722 -2.891 12.945 1.00 89.19 110 LYS A C 1
ATOM 833 O O . LYS A 1 110 ? -10.052 -2.281 11.920 1.00 89.19 110 LYS A O 1
ATOM 838 N N . PRO A 1 111 ? -10.383 -3.993 13.342 1.00 89.44 111 PRO A N 1
ATOM 839 C CA . PRO A 1 111 ? -11.478 -4.590 12.574 1.00 89.44 111 PRO A CA 1
ATOM 840 C C . PRO A 1 111 ? -12.684 -3.656 12.382 1.00 89.44 111 PRO A C 1
ATOM 842 O O . PRO A 1 111 ? -13.436 -3.812 11.421 1.00 89.44 111 PRO A O 1
ATOM 845 N N . GLU A 1 112 ? -12.865 -2.648 13.236 1.00 90.31 112 GLU A N 1
ATOM 846 C CA . GLU A 1 112 ? -13.889 -1.608 13.087 1.00 90.31 112 GLU A CA 1
ATOM 847 C C . GLU A 1 112 ? -13.788 -0.830 11.763 1.00 90.31 112 GLU A C 1
ATOM 849 O O . GLU A 1 112 ? -14.792 -0.325 11.259 1.00 90.31 112 GLU A O 1
ATOM 854 N N . LEU A 1 113 ? -12.599 -0.776 11.156 1.00 89.81 113 LEU A N 1
ATOM 855 C CA . LEU A 1 113 ? -12.370 -0.112 9.874 1.00 89.81 113 LEU A CA 1
ATOM 856 C C . LEU A 1 113 ? -12.724 -0.989 8.661 1.00 89.81 113 LEU A C 1
ATOM 858 O O . LEU A 1 113 ? -12.754 -0.488 7.535 1.00 89.81 113 LEU A O 1
ATOM 862 N N . PHE A 1 114 ? -13.036 -2.277 8.850 1.00 90.38 114 PHE A N 1
ATOM 863 C CA . PHE A 1 114 ? -13.342 -3.188 7.741 1.00 90.38 114 PHE A CA 1
ATOM 864 C C . PHE A 1 114 ? -14.608 -2.795 6.973 1.00 90.38 114 PHE A C 1
ATOM 866 O O . PHE A 1 114 ? -14.666 -3.001 5.763 1.00 90.38 114 PHE A O 1
ATOM 873 N N . GLY A 1 115 ? -15.593 -2.168 7.627 1.00 90.62 115 GLY A N 1
ATOM 874 C CA . GLY A 1 115 ? -16.764 -1.620 6.930 1.00 90.62 115 GLY A CA 1
ATOM 875 C C . GLY A 1 115 ? -16.361 -0.581 5.878 1.00 90.62 115 GLY A C 1
ATOM 876 O O . GLY A 1 115 ? -16.742 -0.683 4.714 1.00 90.62 115 GLY A O 1
ATOM 877 N N . VAL A 1 116 ? -15.480 0.346 6.259 1.00 89.19 116 VAL A N 1
ATOM 878 C CA . VAL A 1 116 ? -14.933 1.371 5.356 1.00 89.19 116 VAL A CA 1
ATOM 879 C C . VAL A 1 116 ? -14.070 0.733 4.260 1.00 89.19 116 VAL A C 1
ATOM 881 O O . VAL A 1 116 ? -14.125 1.141 3.102 1.00 89.19 116 VAL A O 1
ATOM 884 N N . MET A 1 117 ? -13.299 -0.305 4.594 1.00 89.25 117 MET A N 1
ATOM 885 C CA . MET A 1 117 ? -12.487 -1.064 3.634 1.00 89.25 117 MET A CA 1
ATOM 886 C C . MET A 1 117 ? -13.341 -1.689 2.514 1.00 89.25 117 MET A C 1
ATOM 888 O O . MET A 1 117 ? -12.958 -1.629 1.339 1.00 89.25 117 MET A O 1
ATOM 892 N N . MET A 1 118 ? -14.504 -2.244 2.876 1.00 89.12 118 MET A N 1
ATOM 893 C CA . MET A 1 118 ? -15.474 -2.821 1.941 1.00 89.12 118 MET A CA 1
ATOM 894 C C . MET A 1 118 ? -16.111 -1.756 1.043 1.00 89.12 118 MET A C 1
ATOM 896 O O . MET A 1 118 ? -16.197 -1.956 -0.167 1.00 89.12 118 MET A O 1
ATOM 900 N N . GLU A 1 119 ? -16.499 -0.607 1.603 1.00 90.00 119 GLU A N 1
ATOM 901 C CA . GLU A 1 119 ? -17.043 0.522 0.831 1.00 90.00 119 GLU A CA 1
ATOM 902 C C . GLU A 1 119 ? -16.037 1.071 -0.188 1.00 90.00 119 GLU A C 1
ATOM 904 O O . GLU A 1 119 ? -16.402 1.411 -1.312 1.00 90.00 119 GLU A O 1
ATOM 909 N N . LEU A 1 120 ? -14.755 1.116 0.181 1.00 87.81 120 LEU A N 1
ATOM 910 C CA . LEU A 1 120 ? -13.668 1.546 -0.700 1.00 87.81 120 LEU A CA 1
ATOM 911 C C . LEU A 1 120 ? -13.260 0.480 -1.734 1.00 87.81 120 LEU A C 1
ATOM 913 O O . LEU A 1 120 ? -12.338 0.726 -2.508 1.00 87.81 120 LEU A O 1
ATOM 917 N N . GLN A 1 121 ? -13.899 -0.698 -1.740 1.00 87.88 121 GLN A N 1
ATOM 918 C CA . GLN A 1 121 ? -13.620 -1.828 -2.643 1.00 87.88 121 GLN A CA 1
ATOM 919 C C . GLN A 1 121 ? -12.156 -2.299 -2.651 1.00 87.88 121 GLN A C 1
ATOM 921 O O . GLN A 1 121 ? -11.711 -2.996 -3.563 1.00 87.88 121 GLN A O 1
ATOM 926 N N . THR A 1 122 ? -11.404 -1.969 -1.605 1.00 85.38 122 THR A N 1
ATOM 927 C CA . THR A 1 122 ? -9.964 -2.262 -1.504 1.00 85.38 122 THR A CA 1
ATOM 928 C C . THR A 1 122 ? -9.657 -3.754 -1.460 1.00 85.38 122 THR A C 1
ATOM 930 O O . THR A 1 122 ? -8.598 -4.167 -1.916 1.00 85.38 122 THR A O 1
ATOM 933 N N . PHE A 1 123 ? -10.615 -4.575 -1.020 1.00 83.25 123 PHE A N 1
ATOM 934 C CA . PHE A 1 123 ? -10.531 -6.035 -1.078 1.00 83.25 123 PHE A CA 1
ATOM 935 C C . PHE A 1 123 ? -10.225 -6.557 -2.491 1.00 83.25 123 PHE A C 1
ATOM 937 O O . PHE A 1 123 ? -9.425 -7.474 -2.640 1.00 83.25 123 PHE A O 1
ATOM 944 N N . SER A 1 124 ? -10.798 -5.937 -3.530 1.00 84.69 124 SER A N 1
ATOM 945 C CA . SER A 1 124 ? -10.560 -6.332 -4.928 1.00 84.69 124 SER A CA 1
ATOM 946 C C . SER A 1 124 ? -9.139 -6.050 -5.425 1.00 84.69 124 SER A C 1
ATOM 948 O O . SER A 1 124 ? -8.737 -6.603 -6.438 1.00 84.69 124 SER A O 1
ATOM 950 N N . LEU A 1 125 ? -8.390 -5.188 -4.730 1.00 83.19 125 LEU A N 1
ATOM 951 C CA . LEU A 1 125 ? -6.994 -4.879 -5.050 1.00 83.19 125 LEU A CA 1
ATOM 952 C C . LEU A 1 125 ? -6.013 -5.810 -4.327 1.00 83.19 125 LEU A C 1
ATOM 954 O O . LEU A 1 125 ? -4.840 -5.847 -4.685 1.00 83.19 125 LEU A O 1
ATOM 958 N N . LEU A 1 126 ? -6.477 -6.499 -3.281 1.00 81.44 126 LEU A N 1
ATOM 959 C CA . LEU A 1 126 ? -5.671 -7.374 -2.427 1.00 81.44 126 LEU A CA 1
ATOM 960 C C . LEU A 1 126 ? -5.830 -8.865 -2.771 1.00 81.44 126 LEU A C 1
ATOM 962 O O . LEU A 1 126 ? -5.036 -9.670 -2.288 1.00 81.44 126 LEU A O 1
ATOM 966 N N . CYS A 1 127 ? -6.851 -9.226 -3.555 1.00 71.75 127 CYS A N 1
ATOM 967 C CA . CYS A 1 127 ? -7.155 -10.591 -3.999 1.00 71.75 127 CYS A CA 1
ATOM 968 C C . CYS A 1 127 ? -6.824 -10.771 -5.479 1.00 71.75 127 CYS A C 1
ATOM 970 O O . CYS A 1 127 ? -6.365 -11.879 -5.834 1.00 71.75 127 CYS A O 1
#

Mean predicted aligned error: 17.48 Å

Solvent-accessible surface area (backbone atoms only — not comparable to full-atom values): 7970 Å² total; per-residue (Å²): 143,60,77,67,59,57,63,68,75,72,67,87,77,84,88,77,85,81,87,81,89,86,87,82,87,82,80,78,74,72,80,77,72,44,71,67,60,51,50,51,51,50,48,54,53,51,56,55,46,54,62,66,76,54,67,72,85,40,79,67,56,49,52,53,50,46,57,50,46,53,50,34,52,52,51,31,54,52,35,43,67,77,32,69,91,39,66,79,78,29,43,69,37,49,52,53,36,49,54,46,54,59,62,51,53,63,52,72,80,43,68,86,51,49,65,58,41,58,76,68,50,47,61,74,79,78,109

InterPro domains:
  IPR011989 Armadillo-like helical [G3DSA:1.25.10.10] (55-127)
  IPR013180 Beta-catenin-like protein 1, N-terminal [PF08216] (41-126)
  IPR013180 Beta-catenin-like protein 1, N-terminal [SM01156] (35-127)
  IPR039678 Beta-catenin-like protein 1 [PTHR14978] (16-126)

Radius of gyration: 29.98 Å; Cα contacts (8 Å, |Δi|>4): 41; chains: 1; bounding box: 84×45×47 Å